Protein AF-A0A923ZMG1-F1 (afdb_monomer)

Foldseek 3Di:
DDDDDDPDDDDPDDDDDCVAQVDPDDQDDDDDPCQDCVNQVCSPQAKDKDWDQQLPPPHTWIWIAHQQFWIWTWDDPPPNHTDTDDCVLVRRCPRFRWRYWDWDQPVPPPGIKIWTFGDDDPDPVVRDIDIGHFPHADPVSGTD

Solvent-accessible surface area (backbone atoms only — not comparable to full-atom values): 8848 Å² total; per-residue (Å²): 138,84,81,84,81,76,79,79,76,85,65,98,70,78,88,80,51,44,93,65,23,58,60,79,86,68,74,61,77,82,73,49,99,93,43,41,64,88,86,35,78,65,71,80,72,46,25,43,73,43,77,46,48,67,70,75,79,87,46,67,16,40,39,37,34,11,44,73,31,67,24,45,45,30,44,53,73,55,97,69,25,40,44,72,58,63,74,88,43,66,67,34,53,89,84,41,29,18,45,26,64,51,77,47,52,84,84,71,79,86,44,54,17,44,39,35,42,36,44,93,54,89,52,69,90,74,33,60,60,48,76,48,73,54,76,46,65,49,99,84,65,42,57,60

Mean predicted aligned error: 5.54 Å

pLDDT: mean 91.66, std 10.54, range [39.34, 98.44]

Sequence (144 aa):
MCVFICPSKKTLFEVIPSSHSNIHFNNEVIEYDSINPLDLEFLYNAGGVTVVDFNNDGLPDLYFTGSATSNKLYLNKGNFVFTGVPNTAHVTGEGEWSSGAAVADINNDGLQDIYVCTTIKANPQQRKNLLYINQGLNSEKMPV

Nearest PDB structures (foldseek):
  9etn-assembly1_A  TM=8.034E-01  e=1.728E-03  Mus musculus
  6vbu-assembly1_7  TM=5.318E-01  e=9.154E-03  Bos taurus
  6vnw-assembly1_C  TM=4.930E-01  e=7.255E-02  Bos taurus
  6voa-assembly1_C  TM=4.930E-01  e=7.255E-02  Bos taurus
  6vbv-assembly1_7  TM=4.930E-01  e=7.255E-02  Bos taurus

Secondary structure (DSSP, 8-state):
-----------S-----HHHH------PPPPBTTBSTTT-TTTTS--EEEEE-SSSSSS-EEEEE-SSS--EEEEE-STT-EEEPPGGG--SGGG-EEEEEEEE-SSSSSS-EEEEEEE--SSGGG---EEE----B-TTS-B-

Radius of gyration: 18.87 Å; Cα contacts (8 Å, |Δi|>4): 263; chains: 1; bounding box: 72×30×47 Å

Structure (mmCIF, N/CA/C/O backbone):
data_AF-A0A923ZMG1-F1
#
_entry.id   AF-A0A923ZMG1-F1
#
loop_
_atom_site.group_PDB
_atom_site.id
_atom_site.type_symbol
_atom_site.label_atom_id
_atom_site.label_alt_id
_atom_site.label_comp_id
_atom_site.label_asym_id
_atom_site.label_entity_id
_atom_site.label_seq_id
_atom_site.pdbx_PDB_ins_code
_atom_site.Cartn_x
_atom_site.Cartn_y
_atom_site.Cartn_z
_atom_site.occupancy
_atom_site.B_iso_or_equiv
_atom_site.auth_seq_id
_atom_site.auth_comp_id
_atom_site.auth_asym_id
_atom_site.auth_atom_id
_atom_site.pdbx_PDB_model_num
ATOM 1 N N . MET A 1 1 ? -53.800 3.149 -14.662 1.00 40.06 1 MET A N 1
ATOM 2 C CA . MET A 1 1 ? -52.750 3.440 -13.665 1.00 40.06 1 MET A CA 1
ATOM 3 C C . MET A 1 1 ? -52.076 2.118 -13.333 1.00 40.06 1 MET A C 1
ATOM 5 O O . MET A 1 1 ? -52.627 1.352 -12.560 1.00 40.06 1 MET A O 1
ATOM 9 N N . CYS A 1 2 ? -50.980 1.782 -14.017 1.00 39.34 2 CYS A N 1
ATOM 10 C CA . CYS A 1 2 ? -50.230 0.556 -13.737 1.00 39.34 2 CYS A CA 1
ATOM 11 C C . CYS A 1 2 ? -49.055 0.908 -12.832 1.00 39.34 2 CYS A C 1
ATOM 13 O O . CYS A 1 2 ? -48.170 1.660 -13.234 1.00 39.34 2 CYS A O 1
ATOM 15 N N . VAL A 1 3 ? -49.073 0.381 -11.610 1.00 48.75 3 VAL A N 1
ATOM 16 C CA . VAL A 1 3 ? -47.934 0.421 -10.696 1.00 48.75 3 VAL A CA 1
ATOM 17 C C . VAL A 1 3 ? -47.100 -0.822 -10.991 1.00 48.75 3 VAL A C 1
ATOM 19 O O . VAL A 1 3 ? -47.513 -1.936 -10.680 1.00 48.75 3 VAL A O 1
ATOM 22 N N . PHE A 1 4 ? -45.947 -0.644 -11.629 1.00 53.50 4 PHE A N 1
ATOM 23 C CA . PHE A 1 4 ? -44.942 -1.699 -11.709 1.00 53.50 4 PHE A CA 1
ATOM 24 C C . PHE A 1 4 ? -44.186 -1.735 -10.379 1.00 53.50 4 PHE A C 1
ATOM 26 O O . PHE A 1 4 ? -43.361 -0.869 -10.104 1.00 53.50 4 PHE A O 1
ATOM 33 N N . ILE A 1 5 ? -44.481 -2.730 -9.543 1.00 55.84 5 ILE A N 1
ATOM 34 C CA . ILE A 1 5 ? -43.652 -3.071 -8.384 1.00 55.84 5 ILE A CA 1
ATOM 35 C C . ILE A 1 5 ? -42.619 -4.082 -8.883 1.00 55.84 5 ILE A C 1
ATOM 37 O O . ILE A 1 5 ? -42.935 -5.251 -9.090 1.00 55.84 5 ILE A O 1
ATOM 41 N N . CYS A 1 6 ? -41.392 -3.621 -9.124 1.00 61.50 6 CYS A N 1
ATOM 42 C CA . CYS A 1 6 ? -40.250 -4.511 -9.312 1.00 61.50 6 CYS A CA 1
ATOM 43 C C . CYS A 1 6 ? -39.869 -5.075 -7.932 1.00 61.50 6 CYS A C 1
ATOM 45 O O . CYS A 1 6 ? -39.587 -4.285 -7.027 1.00 61.50 6 CYS A O 1
ATOM 47 N N . PRO A 1 7 ? -39.872 -6.401 -7.714 1.00 57.03 7 PRO A N 1
ATOM 48 C CA . PRO A 1 7 ? -39.410 -6.955 -6.457 1.00 57.03 7 PRO A CA 1
ATOM 49 C C . PRO A 1 7 ? -37.892 -6.782 -6.405 1.00 57.03 7 PRO A C 1
ATOM 51 O O . PRO A 1 7 ? -37.161 -7.412 -7.169 1.00 57.03 7 PRO A O 1
ATOM 54 N N . SER A 1 8 ? -37.431 -5.895 -5.521 1.00 66.31 8 SER A N 1
ATOM 55 C CA . SER A 1 8 ? -36.017 -5.733 -5.187 1.00 66.31 8 SER A CA 1
ATOM 56 C C . SER A 1 8 ? -35.435 -7.106 -4.840 1.00 66.31 8 SER A C 1
ATOM 58 O O . SER A 1 8 ? -35.770 -7.711 -3.818 1.00 66.31 8 SER A O 1
ATOM 60 N N . LYS A 1 9 ? -34.621 -7.652 -5.748 1.00 73.12 9 LYS A N 1
ATOM 61 C CA . LYS A 1 9 ? -33.899 -8.904 -5.533 1.00 73.12 9 LYS A CA 1
ATOM 62 C C . LYS A 1 9 ? -32.890 -8.625 -4.424 1.00 73.12 9 LYS A C 1
ATOM 64 O O . LYS A 1 9 ? -31.939 -7.889 -4.651 1.00 73.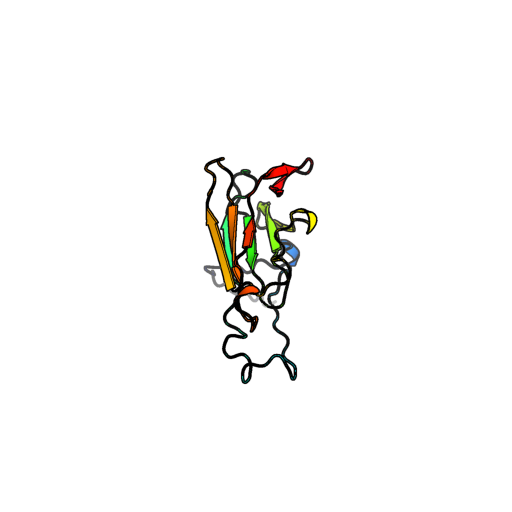12 9 LYS A O 1
ATOM 69 N N . LYS A 1 10 ? -33.108 -9.188 -3.234 1.00 83.19 10 LYS A N 1
ATOM 70 C CA . LYS A 1 10 ? -32.188 -9.054 -2.099 1.00 83.19 10 LYS A CA 1
ATOM 71 C C . LYS A 1 10 ? -30.808 -9.575 -2.513 1.00 83.19 10 LYS A C 1
ATOM 73 O O . LYS A 1 10 ? -30.647 -10.776 -2.728 1.00 83.19 10 LYS A O 1
ATOM 78 N N . THR A 1 11 ? -29.847 -8.677 -2.684 1.00 88.25 11 THR A N 1
ATOM 79 C CA . THR A 1 11 ? -28.467 -9.028 -3.018 1.00 88.25 11 THR A CA 1
ATOM 80 C C . THR A 1 11 ? -27.679 -9.313 -1.739 1.00 88.25 11 THR A C 1
ATOM 82 O O . THR A 1 11 ? -28.029 -8.841 -0.659 1.00 88.25 11 THR A O 1
ATOM 85 N N . LEU A 1 12 ? -26.633 -10.138 -1.842 1.00 92.88 12 LEU A N 1
ATOM 86 C CA . LEU A 1 12 ? -25.678 -10.349 -0.742 1.00 92.88 12 LEU A CA 1
ATOM 87 C C . LEU A 1 12 ? -24.655 -9.212 -0.646 1.00 92.88 12 LEU A C 1
ATOM 89 O O . LEU A 1 12 ? -24.085 -8.987 0.415 1.00 92.88 12 LEU A O 1
ATOM 93 N N . PHE A 1 13 ? -24.439 -8.513 -1.759 1.00 92.31 13 PHE A N 1
ATOM 94 C CA . PHE A 1 13 ? -23.509 -7.403 -1.882 1.00 92.31 13 PHE A CA 1
ATOM 95 C C . PHE A 1 13 ? -24.200 -6.232 -2.563 1.00 92.31 13 PHE A C 1
ATOM 97 O O . PHE A 1 13 ? -25.055 -6.415 -3.435 1.00 92.31 13 PHE A O 1
ATOM 104 N N . GLU A 1 14 ? -23.793 -5.034 -2.176 1.00 91.44 14 GLU A N 1
ATOM 105 C CA . GLU A 1 14 ? -24.214 -3.789 -2.797 1.00 91.44 14 GLU A CA 1
ATOM 106 C C . GLU A 1 14 ? -22.979 -3.073 -3.333 1.00 91.44 14 GLU A C 1
ATOM 108 O O . GLU A 1 14 ? -21.907 -3.101 -2.726 1.00 91.44 14 GLU A O 1
ATOM 113 N N . VAL A 1 15 ? -23.122 -2.464 -4.507 1.00 93.25 15 VAL A N 1
ATOM 114 C CA . VAL A 1 15 ? -22.049 -1.666 -5.095 1.00 93.25 15 VAL A CA 1
ATOM 115 C C . VAL A 1 15 ? -21.998 -0.335 -4.361 1.00 93.25 15 VAL A C 1
ATOM 117 O O . VAL A 1 15 ? -22.972 0.415 -4.382 1.00 93.25 15 VAL A O 1
ATOM 120 N N . ILE A 1 16 ? -20.849 -0.020 -3.766 1.00 96.44 16 ILE A N 1
ATOM 121 C CA . ILE A 1 16 ? -20.568 1.328 -3.278 1.00 96.44 16 ILE A CA 1
ATOM 122 C C . ILE A 1 16 ? -19.917 2.117 -4.420 1.00 96.44 16 ILE A C 1
ATOM 124 O O . ILE A 1 16 ? -18.806 1.774 -4.832 1.00 96.44 16 ILE A O 1
ATOM 128 N N . PRO A 1 17 ? -20.577 3.153 -4.968 1.00 97.50 17 PRO A N 1
ATOM 129 C CA . PRO A 1 17 ? -19.991 3.941 -6.042 1.00 97.50 17 PRO A CA 1
ATOM 130 C C . PRO A 1 17 ? -18.811 4.771 -5.524 1.00 97.50 17 PRO A C 1
ATOM 132 O O . PRO A 1 17 ? -18.814 5.233 -4.383 1.00 97.50 17 PRO A O 1
ATOM 135 N N . SER A 1 18 ? -17.831 5.040 -6.389 1.00 97.38 18 SER A N 1
ATOM 136 C CA . SER A 1 18 ? -16.686 5.906 -6.063 1.00 97.38 18 SER A CA 1
ATOM 137 C C . SER A 1 18 ? -17.102 7.328 -5.680 1.00 97.38 18 SER A C 1
ATOM 139 O O . SER A 1 18 ? -16.426 7.966 -4.885 1.00 97.38 18 SER A O 1
ATOM 141 N N . SER A 1 19 ? -18.251 7.806 -6.169 1.00 97.56 19 SER A N 1
ATOM 142 C CA . SER A 1 19 ? -18.845 9.083 -5.754 1.00 97.56 19 SER A CA 1
ATOM 143 C C . SER A 1 19 ? -19.294 9.111 -4.288 1.00 97.56 19 SER A C 1
ATOM 145 O O . SER A 1 19 ? -19.525 10.188 -3.752 1.00 97.56 19 SER A O 1
ATOM 147 N N . HIS A 1 20 ? -19.471 7.943 -3.661 1.00 98.12 20 HIS A N 1
ATOM 148 C CA . HIS A 1 20 ? -19.739 7.804 -2.227 1.00 98.12 20 HIS A CA 1
ATOM 149 C C . HIS A 1 20 ? -18.456 7.486 -1.461 1.00 98.12 20 HIS A C 1
ATOM 151 O O . HIS A 1 20 ? -18.182 8.106 -0.438 1.00 98.12 20 HIS A O 1
ATOM 157 N N . SER A 1 21 ? -17.656 6.533 -1.952 1.00 98.19 21 SER A N 1
ATOM 158 C CA . SER A 1 21 ? -16.476 6.073 -1.216 1.00 98.19 21 SER A CA 1
ATOM 159 C C . SER A 1 21 ? -15.250 6.966 -1.326 1.00 98.19 21 SER A C 1
ATOM 161 O O . SER A 1 21 ? -14.353 6.852 -0.497 1.00 98.19 21 SER A O 1
ATOM 163 N N . ASN A 1 22 ? -15.184 7.837 -2.334 1.00 98.19 22 ASN A N 1
ATOM 164 C CA . ASN A 1 22 ? -13.993 8.600 -2.728 1.00 98.19 22 ASN A CA 1
ATOM 165 C C . ASN A 1 22 ? -12.772 7.728 -3.087 1.00 98.19 22 ASN A C 1
ATOM 167 O O . ASN A 1 22 ? -11.642 8.221 -3.151 1.00 98.19 22 ASN A O 1
ATOM 171 N N . ILE A 1 23 ? -12.971 6.431 -3.341 1.00 98.00 23 ILE A N 1
ATOM 172 C CA . ILE A 1 23 ? -11.921 5.558 -3.871 1.00 98.00 23 ILE A CA 1
ATOM 173 C C . ILE A 1 23 ? -11.919 5.695 -5.394 1.00 98.00 23 ILE A C 1
ATOM 175 O O . ILE A 1 23 ? -12.872 5.310 -6.069 1.00 98.00 23 ILE A O 1
ATOM 179 N N . HIS A 1 24 ? -10.825 6.237 -5.929 1.00 96.50 24 HIS A N 1
ATOM 180 C CA . HIS A 1 24 ? -10.620 6.458 -7.367 1.00 96.50 24 HIS A CA 1
ATOM 181 C C . HIS A 1 24 ? -9.411 5.698 -7.927 1.00 96.50 24 HIS A C 1
ATOM 183 O O . HIS A 1 24 ? -9.034 5.904 -9.077 1.00 96.50 24 HIS A O 1
ATOM 189 N N . PHE A 1 25 ? -8.777 4.851 -7.114 1.00 96.31 25 PHE A N 1
ATOM 190 C CA . PHE A 1 25 ? -7.651 4.039 -7.553 1.00 96.31 25 PHE A CA 1
ATOM 191 C C . PHE A 1 25 ? -8.077 3.085 -8.674 1.00 96.31 25 PHE A C 1
ATOM 193 O O . PHE A 1 25 ? -9.071 2.370 -8.546 1.00 96.31 25 PHE A O 1
ATOM 200 N N . ASN A 1 26 ? -7.300 3.069 -9.754 1.00 94.62 26 ASN A N 1
ATOM 201 C CA . ASN A 1 26 ? -7.457 2.151 -10.872 1.00 94.62 26 ASN A CA 1
ATOM 202 C C . ASN A 1 26 ? -6.070 1.667 -11.302 1.00 94.62 26 ASN A C 1
ATOM 204 O O . ASN A 1 26 ? -5.229 2.481 -11.689 1.00 94.62 26 ASN A O 1
ATOM 208 N N . ASN A 1 27 ? -5.831 0.358 -11.226 1.00 92.75 27 ASN A N 1
ATOM 209 C CA . ASN A 1 27 ? -4.595 -0.252 -11.709 1.00 92.75 27 ASN A CA 1
ATOM 210 C C . ASN A 1 27 ? -4.712 -0.545 -13.209 1.00 92.75 27 ASN A C 1
ATOM 212 O O . ASN A 1 27 ? -4.829 -1.695 -13.629 1.00 92.75 27 ASN A O 1
ATOM 216 N N . GLU A 1 28 ? -4.764 0.516 -14.006 1.00 92.00 28 GLU A N 1
ATOM 217 C CA . GLU A 1 28 ? -4.888 0.408 -15.454 1.00 92.00 28 GLU A CA 1
ATOM 218 C C . GLU A 1 28 ? -3.525 0.139 -16.090 1.00 92.00 28 GLU A C 1
ATOM 220 O O . GLU A 1 28 ? -2.575 0.898 -15.895 1.00 92.00 28 GLU A O 1
ATOM 225 N N . VAL A 1 29 ? -3.435 -0.941 -16.865 1.00 89.31 29 VAL A N 1
ATOM 226 C CA . VAL A 1 29 ? -2.248 -1.276 -17.652 1.00 89.31 29 VAL A CA 1
ATOM 227 C C . VAL A 1 29 ? -2.517 -0.906 -19.104 1.00 89.31 29 VAL A C 1
ATOM 229 O O . VAL A 1 29 ? -3.420 -1.460 -19.727 1.00 89.31 29 VAL A O 1
ATOM 232 N N . ILE A 1 30 ? -1.733 0.034 -19.631 1.00 89.50 30 ILE A N 1
ATOM 233 C CA . ILE A 1 30 ? -1.829 0.495 -21.018 1.00 89.50 30 ILE A CA 1
ATOM 234 C C . ILE A 1 30 ? -0.716 -0.168 -21.827 1.00 89.50 30 ILE A C 1
ATOM 236 O O . ILE A 1 30 ? 0.467 0.033 -21.546 1.00 89.50 30 ILE A O 1
ATOM 240 N N . GLU A 1 31 ? -1.105 -0.948 -22.832 1.00 90.94 31 GLU A N 1
ATOM 241 C CA . GLU A 1 31 ? -0.183 -1.617 -23.748 1.00 90.94 31 GLU A CA 1
ATOM 242 C C . GLU A 1 31 ? 0.319 -0.674 -24.849 1.00 90.94 31 GLU A C 1
ATOM 244 O O . GLU A 1 31 ? -0.406 0.195 -25.336 1.00 90.94 31 GLU A O 1
ATOM 249 N N . TYR A 1 32 ? 1.567 -0.872 -25.260 1.00 88.31 32 TYR A N 1
ATOM 250 C CA . TYR A 1 32 ? 2.197 -0.235 -26.417 1.00 88.31 32 TYR A CA 1
ATOM 251 C C . TYR A 1 32 ? 3.389 -1.087 -26.872 1.00 88.31 32 TYR A C 1
ATOM 253 O O . TYR A 1 32 ? 3.703 -2.092 -26.242 1.00 88.31 32 TYR A O 1
ATOM 261 N N . ASP A 1 33 ? 4.080 -0.695 -27.944 1.00 88.44 33 ASP A N 1
ATOM 262 C CA . ASP A 1 33 ? 5.107 -1.528 -28.592 1.00 88.44 33 ASP A CA 1
ATOM 263 C C . ASP A 1 33 ? 6.124 -2.167 -27.624 1.00 88.44 33 ASP A C 1
ATOM 265 O O . ASP A 1 33 ? 6.472 -3.329 -27.798 1.00 88.44 33 ASP A O 1
ATOM 269 N N . SER A 1 34 ? 6.551 -1.458 -26.571 1.00 85.81 34 SER A N 1
ATOM 270 C CA . SER A 1 34 ? 7.525 -1.967 -25.587 1.00 85.81 34 SER A CA 1
ATOM 271 C C . SER A 1 34 ? 6.916 -2.585 -24.319 1.00 85.81 34 SER A C 1
ATOM 273 O O . SER A 1 34 ? 7.659 -3.109 -23.490 1.00 85.81 34 SER A O 1
ATOM 275 N N . ILE A 1 35 ? 5.599 -2.482 -24.117 1.00 87.75 35 ILE A N 1
ATOM 276 C CA . ILE A 1 35 ? 4.875 -3.078 -22.986 1.00 87.75 35 ILE A CA 1
ATOM 277 C C . ILE A 1 35 ? 3.665 -3.823 -23.536 1.00 87.75 35 ILE A C 1
ATOM 279 O O . ILE A 1 35 ? 2.629 -3.232 -23.829 1.00 87.75 35 ILE A O 1
ATOM 283 N N . ASN A 1 36 ? 3.813 -5.136 -23.667 1.00 90.56 36 ASN A N 1
ATOM 284 C CA . ASN A 1 36 ? 2.794 -6.023 -24.205 1.00 90.56 36 ASN A CA 1
ATOM 285 C C . ASN A 1 36 ? 2.993 -7.442 -23.628 1.00 90.56 36 ASN A C 1
ATOM 287 O O . ASN A 1 36 ? 4.092 -7.766 -23.166 1.00 90.56 36 ASN A O 1
ATOM 291 N N . PRO A 1 37 ? 1.968 -8.306 -23.650 1.00 90.75 37 PRO A N 1
ATOM 292 C CA . PRO A 1 37 ? 2.049 -9.646 -23.071 1.00 90.75 37 PRO A CA 1
ATOM 293 C C . PRO A 1 37 ? 2.969 -10.618 -23.829 1.00 90.75 37 PRO A C 1
ATOM 295 O O . PRO A 1 37 ? 3.281 -11.676 -23.289 1.00 90.75 37 PRO A O 1
ATOM 298 N N . LEU A 1 38 ? 3.401 -10.300 -25.058 1.00 91.06 38 LEU A N 1
ATOM 299 C CA . LEU A 1 38 ? 4.355 -11.129 -25.807 1.00 91.06 38 LEU A CA 1
ATOM 300 C C . LEU A 1 38 ? 5.785 -10.937 -25.289 1.00 91.06 38 LEU A C 1
ATOM 302 O O . LEU A 1 38 ? 6.530 -11.909 -25.191 1.00 91.06 38 LEU A O 1
ATOM 306 N N . ASP A 1 39 ? 6.143 -9.704 -24.925 1.00 88.31 39 ASP A N 1
ATOM 307 C CA . ASP A 1 39 ? 7.464 -9.362 -24.386 1.00 88.31 39 ASP A CA 1
ATOM 308 C C . ASP A 1 39 ? 7.512 -9.414 -22.850 1.00 88.31 39 ASP A C 1
ATOM 310 O O . ASP A 1 39 ? 8.559 -9.687 -22.258 1.00 88.31 39 ASP A O 1
ATOM 314 N N . LEU A 1 40 ? 6.378 -9.167 -22.187 1.00 87.25 40 LEU A N 1
ATOM 315 C CA . LEU A 1 40 ? 6.226 -9.158 -20.733 1.00 87.25 40 LEU A CA 1
ATOM 316 C C . LEU A 1 40 ? 5.124 -10.135 -20.307 1.00 87.25 40 LEU A C 1
ATOM 318 O O . LEU A 1 40 ? 3.996 -9.741 -20.026 1.00 87.25 40 LEU A O 1
ATOM 322 N N . GLU A 1 41 ? 5.470 -11.418 -20.190 1.00 87.12 41 GLU A N 1
ATOM 323 C CA . GLU A 1 41 ? 4.533 -12.499 -19.829 1.00 87.12 41 GLU A CA 1
ATOM 324 C C . GLU A 1 41 ? 3.702 -12.195 -18.564 1.00 87.12 41 GLU A C 1
ATOM 326 O O . GLU A 1 41 ? 2.518 -12.516 -18.482 1.00 87.12 41 GLU A O 1
ATOM 331 N N . PHE A 1 42 ? 4.302 -11.521 -17.578 1.00 85.50 42 PHE A N 1
ATOM 332 C CA . PHE A 1 42 ? 3.675 -11.224 -16.285 1.00 85.50 42 PHE A CA 1
ATOM 333 C C . PHE A 1 42 ? 3.013 -9.842 -16.204 1.00 85.50 42 PHE A C 1
ATOM 335 O O . PHE A 1 42 ? 2.761 -9.352 -15.101 1.00 85.50 42 PHE A O 1
ATOM 342 N N . LEU A 1 43 ? 2.714 -9.219 -17.348 1.00 87.69 43 LEU A N 1
ATOM 343 C CA . LEU A 1 43 ? 2.158 -7.867 -17.431 1.00 87.69 43 LEU A CA 1
ATOM 344 C C . LEU A 1 43 ? 0.902 -7.665 -16.559 1.00 87.69 43 LEU A C 1
ATOM 346 O O . LEU A 1 43 ? 0.761 -6.637 -15.908 1.00 87.69 43 LEU A O 1
ATOM 350 N N . TYR A 1 44 ? 0.010 -8.650 -16.469 1.00 88.19 44 TYR A N 1
ATOM 351 C CA . TYR A 1 44 ? -1.236 -8.518 -15.695 1.00 88.19 44 TYR A CA 1
ATOM 352 C C . TYR A 1 44 ? -1.181 -9.129 -14.288 1.00 88.19 44 TYR A C 1
ATOM 354 O O . TYR A 1 44 ? -2.159 -9.056 -13.549 1.00 88.19 44 TYR A O 1
ATOM 362 N N . ASN A 1 45 ? -0.050 -9.711 -13.882 1.00 84.62 45 ASN A N 1
ATOM 363 C CA . ASN A 1 45 ? 0.046 -10.519 -12.658 1.00 84.62 45 ASN A CA 1
ATOM 364 C C . ASN A 1 45 ? 0.509 -9.703 -11.441 1.00 84.62 45 ASN A C 1
ATOM 366 O O . ASN A 1 45 ? 1.328 -10.161 -10.644 1.00 84.62 45 ASN A O 1
ATOM 370 N N . ALA A 1 46 ? 0.021 -8.472 -11.316 1.00 87.62 46 ALA A N 1
ATOM 371 C CA . ALA A 1 46 ? 0.463 -7.526 -10.302 1.00 87.62 46 ALA A CA 1
ATOM 372 C C . ALA A 1 46 ? -0.689 -6.673 -9.758 1.00 87.62 46 ALA A C 1
ATOM 374 O O . ALA A 1 46 ? -1.811 -6.703 -10.263 1.00 87.62 46 ALA A O 1
ATOM 375 N N . GLY A 1 47 ? -0.387 -5.902 -8.718 1.00 91.12 47 GLY A N 1
ATOM 376 C CA . GLY A 1 47 ? -1.370 -5.207 -7.904 1.00 91.12 47 GLY A CA 1
ATOM 377 C C . GLY A 1 47 ? -1.922 -6.062 -6.762 1.00 91.12 47 GLY A C 1
ATOM 378 O O . GLY A 1 47 ? -1.595 -7.236 -6.601 1.00 91.12 47 GLY A O 1
ATOM 379 N N . GLY A 1 48 ? -2.731 -5.438 -5.916 1.00 93.50 48 GLY A N 1
ATOM 380 C CA . GLY A 1 48 ? -3.206 -6.045 -4.680 1.00 93.50 48 GLY A CA 1
ATOM 381 C C . GLY A 1 48 ? -3.795 -5.012 -3.732 1.00 93.50 48 GLY A C 1
ATOM 382 O O . GLY A 1 48 ? -3.735 -3.807 -3.979 1.00 93.50 48 GLY A O 1
ATOM 383 N N . VAL A 1 49 ? -4.385 -5.501 -2.647 1.00 97.00 49 VAL A N 1
ATOM 384 C CA . VAL A 1 49 ? -4.958 -4.670 -1.591 1.00 97.00 49 VAL A CA 1
ATOM 385 C C . VAL A 1 49 ? -4.619 -5.266 -0.233 1.00 97.00 49 VAL A C 1
ATOM 387 O O . VAL A 1 49 ? -4.705 -6.480 -0.047 1.00 97.00 49 VAL A O 1
ATOM 390 N N . THR A 1 50 ? -4.252 -4.414 0.716 1.00 97.62 50 THR A N 1
ATOM 391 C CA . THR A 1 50 ? -4.194 -4.764 2.136 1.00 97.62 50 THR A CA 1
ATOM 392 C C . THR A 1 50 ? -5.217 -3.937 2.903 1.00 97.62 50 THR A C 1
ATOM 394 O O . THR A 1 50 ? -5.549 -2.815 2.513 1.00 97.62 50 THR A O 1
ATOM 397 N N . VAL A 1 51 ? -5.765 -4.537 3.960 1.00 98.12 51 VAL A N 1
ATOM 398 C CA . VAL A 1 51 ? -6.839 -3.965 4.775 1.00 98.12 51 VAL A CA 1
ATOM 399 C C . VAL A 1 51 ? -6.386 -3.983 6.226 1.00 98.12 51 VAL A C 1
ATOM 401 O O . VAL A 1 51 ? -6.363 -5.049 6.842 1.00 98.12 51 VAL A O 1
ATOM 404 N N . VAL A 1 52 ? -5.960 -2.833 6.740 1.00 97.25 52 VAL A N 1
ATOM 405 C CA . VAL A 1 52 ? -5.339 -2.687 8.066 1.00 97.25 52 VAL A CA 1
ATOM 406 C C . VAL A 1 52 ? -5.669 -1.308 8.622 1.00 97.25 52 VAL A C 1
ATOM 408 O O . VAL A 1 52 ? -5.839 -0.380 7.851 1.00 97.25 52 VAL A O 1
ATOM 411 N N . ASP A 1 53 ? -5.783 -1.174 9.938 1.00 97.44 53 ASP A N 1
ATOM 412 C CA . ASP A 1 53 ? -5.908 0.116 10.623 1.00 97.44 53 ASP A CA 1
ATOM 413 C C . ASP A 1 53 ? -4.508 0.743 10.774 1.00 97.44 53 ASP A C 1
ATOM 415 O O . ASP A 1 53 ? -3.712 0.294 11.599 1.00 97.44 53 ASP A O 1
ATOM 419 N N . PHE A 1 54 ? -4.154 1.705 9.916 1.00 97.50 54 PHE A N 1
ATOM 420 C CA . PHE A 1 54 ? -2.812 2.306 9.902 1.00 97.50 54 PHE A CA 1
ATOM 421 C C . PHE A 1 54 ? -2.696 3.519 10.827 1.00 97.50 54 PHE A C 1
ATOM 423 O O . PHE A 1 54 ? -1.578 3.943 11.138 1.00 97.50 54 PHE A O 1
ATOM 430 N N . ASN A 1 55 ? -3.826 4.099 11.240 1.00 96.56 55 ASN A N 1
ATOM 431 C CA . ASN A 1 55 ? -3.874 5.268 12.115 1.00 96.56 55 ASN A CA 1
ATOM 432 C C . ASN A 1 55 ? -4.413 4.966 13.526 1.00 96.56 55 ASN A C 1
ATOM 434 O O . ASN A 1 55 ? -4.527 5.893 14.334 1.00 96.56 55 ASN A O 1
ATOM 438 N N . ASN A 1 56 ? -4.675 3.692 13.832 1.00 95.94 56 ASN A N 1
ATOM 439 C CA . ASN A 1 56 ? -5.175 3.181 15.106 1.00 95.94 56 ASN A CA 1
ATOM 440 C C . ASN A 1 56 ? -6.493 3.842 15.549 1.00 95.94 56 ASN A C 1
ATOM 442 O O . ASN A 1 56 ? -6.693 4.110 16.740 1.00 95.94 56 ASN A O 1
ATOM 446 N N . ASP A 1 57 ? -7.391 4.140 14.603 1.00 96.75 57 ASP A N 1
ATOM 447 C CA . ASP A 1 57 ? -8.705 4.728 14.895 1.00 96.75 57 ASP A CA 1
ATOM 448 C C . ASP A 1 57 ? -9.844 3.697 15.016 1.00 96.75 57 ASP A C 1
ATOM 450 O O . ASP A 1 57 ? -10.982 4.049 15.348 1.00 96.75 57 ASP A O 1
ATOM 454 N N . GLY A 1 58 ? -9.523 2.414 14.841 1.00 97.00 58 GLY A N 1
ATOM 455 C CA . GLY A 1 58 ? -10.448 1.291 14.914 1.00 97.00 58 GLY A CA 1
ATOM 456 C C . GLY A 1 58 ? -11.185 1.011 13.605 1.00 97.00 58 GLY A C 1
ATOM 457 O O . GLY A 1 58 ? -12.041 0.119 13.580 1.00 97.00 58 GLY A O 1
ATOM 458 N N . LEU A 1 59 ? -10.892 1.745 12.527 1.00 97.88 59 LEU A N 1
ATOM 459 C CA . LEU A 1 59 ? -11.455 1.513 11.203 1.00 97.88 59 LEU A CA 1
ATOM 460 C C . LEU A 1 59 ? -10.419 0.861 10.273 1.00 97.88 59 LEU A C 1
ATOM 462 O O . LEU A 1 59 ? -9.255 1.238 10.260 1.00 97.88 59 LEU A O 1
ATOM 466 N N . PRO A 1 60 ? -10.826 -0.116 9.444 1.00 97.94 60 PRO A N 1
ATOM 467 C CA . PRO A 1 60 ? -9.922 -0.702 8.465 1.00 97.94 60 PRO A CA 1
ATOM 468 C C . PRO A 1 60 ? -9.674 0.276 7.313 1.00 97.94 60 PRO A C 1
ATOM 470 O O . PRO A 1 60 ? -10.617 0.627 6.593 1.00 97.94 60 PRO A O 1
ATOM 473 N N . ASP A 1 61 ? -8.416 0.652 7.110 1.00 98.25 61 ASP A N 1
ATOM 474 C CA . ASP A 1 61 ? -7.935 1.429 5.968 1.00 98.25 61 ASP A CA 1
ATOM 475 C C . ASP A 1 61 ? -7.550 0.511 4.799 1.00 98.25 61 ASP A C 1
ATOM 477 O O . ASP A 1 61 ? -7.500 -0.715 4.932 1.00 98.25 61 ASP A O 1
ATOM 481 N N . LEU A 1 62 ? -7.278 1.100 3.632 1.00 98.38 62 LEU A N 1
ATOM 482 C CA . LEU A 1 62 ? -6.941 0.366 2.411 1.00 98.38 62 LEU A CA 1
ATOM 483 C C . LEU A 1 62 ? -5.614 0.840 1.831 1.00 98.38 62 LEU A C 1
ATOM 485 O O . LEU A 1 62 ? -5.460 2.022 1.524 1.00 98.38 62 LEU A O 1
ATOM 489 N N . TYR A 1 63 ? -4.696 -0.088 1.576 1.00 98.31 63 TYR A N 1
ATOM 490 C CA . TYR A 1 63 ? -3.501 0.178 0.782 1.00 98.31 63 TYR A CA 1
ATOM 491 C C . TYR A 1 63 ? -3.536 -0.637 -0.507 1.00 98.31 63 TYR A C 1
ATOM 493 O O . TYR A 1 63 ? -3.566 -1.866 -0.478 1.00 98.31 63 TYR A O 1
ATOM 501 N N . PHE A 1 64 ? -3.543 0.054 -1.643 1.00 97.88 64 PHE A N 1
ATOM 502 C CA . PHE A 1 64 ? -3.532 -0.552 -2.967 1.00 97.88 64 PHE A CA 1
ATOM 503 C C . PHE A 1 64 ? -2.129 -0.534 -3.553 1.00 97.88 64 PHE A C 1
ATOM 505 O O . PHE A 1 64 ? -1.485 0.519 -3.593 1.00 97.88 64 PHE A O 1
ATOM 512 N N . THR A 1 65 ? -1.695 -1.675 -4.079 1.00 97.19 65 THR A N 1
ATOM 513 C CA . THR A 1 65 ? -0.506 -1.751 -4.923 1.00 97.19 65 THR A CA 1
ATOM 514 C C . THR A 1 65 ? -0.888 -1.653 -6.393 1.00 97.19 65 THR A C 1
ATOM 516 O O . THR A 1 65 ? -1.871 -2.247 -6.842 1.00 97.19 65 THR A O 1
ATOM 519 N N . GLY A 1 66 ? -0.111 -0.878 -7.142 1.00 94.81 66 GLY A N 1
ATOM 520 C CA . GLY A 1 66 ? -0.251 -0.688 -8.575 1.00 94.81 66 GLY A CA 1
ATOM 521 C C . GLY A 1 66 ? 0.963 -1.214 -9.328 1.00 94.81 66 GLY A C 1
ATOM 522 O O . GLY A 1 66 ? 2.094 -1.188 -8.842 1.00 94.81 66 GLY A O 1
ATOM 523 N N . SER A 1 67 ? 0.718 -1.710 -10.532 1.00 90.31 67 SER A N 1
ATOM 524 C CA . SER A 1 67 ? 1.762 -2.136 -11.456 1.00 90.31 67 SER A CA 1
ATOM 525 C C . SER A 1 67 ? 2.225 -0.988 -12.343 1.00 90.31 67 SER A C 1
ATOM 527 O O . SER A 1 67 ? 3.395 -0.621 -12.340 1.00 90.31 67 SER A O 1
ATOM 529 N N . ALA A 1 68 ? 1.279 -0.414 -13.084 1.00 85.25 68 ALA A N 1
ATOM 530 C CA . ALA A 1 68 ? 1.497 0.702 -14.003 1.00 85.25 68 ALA A CA 1
ATOM 531 C C . ALA A 1 68 ? 1.029 2.051 -13.420 1.00 85.25 68 ALA A C 1
ATOM 533 O O . ALA A 1 68 ? 1.098 3.085 -14.083 1.00 85.25 68 ALA A O 1
ATOM 534 N N . THR A 1 69 ? 0.568 2.047 -12.168 1.00 92.12 69 THR A N 1
ATOM 535 C CA . THR A 1 69 ? 0.134 3.226 -11.412 1.00 92.12 69 THR A CA 1
ATOM 536 C C . THR A 1 69 ? 0.807 3.244 -10.042 1.00 92.12 69 THR A C 1
ATOM 538 O O . THR A 1 69 ? 1.209 2.200 -9.531 1.00 92.12 69 THR A O 1
ATOM 541 N N . SER A 1 70 ? 0.924 4.420 -9.426 1.00 95.06 70 SER A N 1
ATOM 542 C CA . SER A 1 70 ? 1.468 4.534 -8.069 1.00 95.0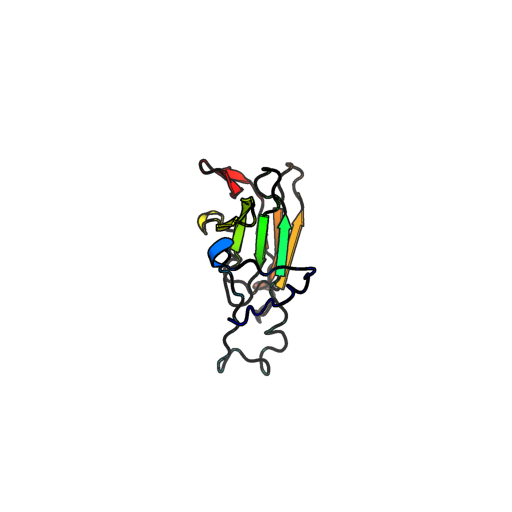6 70 SER A CA 1
ATOM 543 C C . SER A 1 70 ? 0.555 3.878 -7.039 1.00 95.06 70 SER A C 1
ATOM 545 O O . SER A 1 70 ? -0.669 4.010 -7.115 1.00 95.06 70 SER A O 1
ATOM 547 N N . ASN A 1 71 ? 1.156 3.274 -6.017 1.00 97.38 71 ASN A N 1
ATOM 548 C CA . ASN A 1 71 ? 0.427 2.740 -4.872 1.00 97.38 71 ASN A CA 1
ATOM 549 C C . ASN A 1 71 ? -0.323 3.865 -4.140 1.00 97.38 71 ASN A C 1
ATOM 551 O O . ASN A 1 71 ? 0.085 5.035 -4.172 1.00 97.38 71 ASN A O 1
ATOM 555 N N . LYS A 1 72 ? -1.427 3.517 -3.473 1.00 97.69 72 LYS A N 1
ATOM 556 C CA . LYS A 1 72 ? -2.277 4.482 -2.762 1.00 97.69 72 LYS A CA 1
ATOM 557 C C . LYS A 1 72 ? -2.752 3.944 -1.423 1.00 97.69 72 LYS A C 1
ATOM 559 O O . LYS A 1 72 ? -3.317 2.859 -1.360 1.00 97.69 72 LYS A O 1
ATOM 564 N N . LEU A 1 73 ? -2.590 4.762 -0.385 1.00 98.06 73 LEU A N 1
ATOM 565 C CA . LEU A 1 73 ? -3.190 4.564 0.930 1.00 98.06 73 LEU A CA 1
ATOM 566 C C . LEU A 1 73 ? -4.463 5.414 1.047 1.00 98.06 73 LEU A C 1
ATOM 568 O O . LEU A 1 73 ? -4.464 6.596 0.696 1.00 98.06 73 LEU A O 1
ATOM 572 N N . TYR A 1 74 ? -5.535 4.812 1.544 1.00 98.38 74 TYR A N 1
ATOM 573 C CA . TYR A 1 74 ? -6.823 5.441 1.805 1.00 98.38 74 TYR A CA 1
ATOM 574 C C . TYR A 1 74 ? -7.223 5.196 3.251 1.00 98.38 74 TYR A C 1
ATOM 576 O O . TYR A 1 74 ? -7.409 4.044 3.635 1.00 98.38 74 TYR A O 1
ATOM 584 N N . LEU A 1 75 ? -7.424 6.270 4.014 1.00 98.19 75 LEU A N 1
ATOM 585 C CA . LEU A 1 75 ? -7.938 6.166 5.374 1.00 98.19 75 LEU A CA 1
ATOM 586 C C . LEU A 1 75 ? -9.459 6.117 5.378 1.00 98.19 75 LEU A C 1
ATOM 588 O O . LEU A 1 75 ? -10.111 6.948 4.736 1.00 98.19 75 LEU A O 1
ATOM 592 N N . ASN A 1 76 ? -10.016 5.189 6.135 1.00 98.31 76 ASN A N 1
ATOM 593 C CA . ASN A 1 76 ? -11.446 5.052 6.332 1.00 98.31 76 ASN A CA 1
ATOM 594 C C . ASN A 1 76 ? -11.957 6.148 7.275 1.00 98.31 76 ASN A C 1
ATOM 596 O O . ASN A 1 76 ? -11.343 6.475 8.284 1.00 98.31 76 ASN A O 1
ATOM 600 N N . LYS A 1 77 ? -13.082 6.771 6.924 1.00 97.81 77 LYS A N 1
ATOM 601 C CA . LYS A 1 77 ? -13.759 7.808 7.723 1.00 97.81 77 LYS A CA 1
ATOM 602 C C . LYS A 1 77 ? -15.119 7.339 8.243 1.00 97.81 77 LYS A C 1
ATOM 604 O O . LYS A 1 77 ? -15.899 8.138 8.758 1.00 97.81 77 LYS A O 1
ATOM 609 N N . GLY A 1 78 ? -15.392 6.042 8.119 1.00 97.12 78 GLY A N 1
ATOM 610 C CA . GLY A 1 78 ? -16.663 5.411 8.435 1.00 97.12 78 GLY A CA 1
ATOM 611 C C . GLY A 1 78 ? -17.634 5.455 7.257 1.00 97.12 78 GLY A C 1
ATOM 612 O O . GLY A 1 78 ? -17.455 6.191 6.288 1.00 97.12 78 GLY A O 1
ATOM 613 N N . ASN A 1 79 ? -18.690 4.642 7.336 1.00 97.19 79 ASN A N 1
ATOM 614 C CA . ASN A 1 79 ? -19.765 4.590 6.335 1.00 97.19 79 ASN A CA 1
ATOM 615 C C . ASN A 1 79 ? -19.276 4.382 4.888 1.00 97.19 79 ASN A C 1
ATOM 617 O O . ASN A 1 79 ? -19.880 4.902 3.953 1.00 97.19 79 ASN A O 1
ATOM 621 N N . PHE A 1 80 ? -18.185 3.631 4.705 1.00 96.81 80 PHE A N 1
ATOM 622 C CA . PHE A 1 80 ? -17.516 3.410 3.416 1.00 96.81 80 PHE A CA 1
ATOM 623 C C . PHE A 1 80 ? -17.006 4.679 2.721 1.00 96.81 80 PHE A C 1
ATOM 625 O O . PHE A 1 80 ? -16.785 4.639 1.516 1.00 96.81 80 PHE A O 1
ATOM 632 N N . VAL A 1 81 ? -16.802 5.779 3.449 1.00 98.31 81 VAL A N 1
ATOM 633 C CA . VAL A 1 81 ? -16.177 7.005 2.939 1.00 98.31 81 VAL A CA 1
ATOM 634 C C . VAL A 1 81 ? -14.692 6.975 3.273 1.00 98.31 81 VAL A C 1
ATOM 636 O O . VAL A 1 81 ? -14.322 6.759 4.424 1.00 98.31 81 VAL A O 1
ATOM 639 N N . PHE A 1 82 ? -13.837 7.225 2.286 1.00 98.44 82 PHE A N 1
ATOM 640 C CA . PHE A 1 82 ? -12.388 7.200 2.449 1.00 98.44 82 PHE A CA 1
ATOM 641 C C . PHE A 1 82 ? -11.759 8.553 2.111 1.00 98.44 82 PHE A C 1
ATOM 643 O O . PHE A 1 82 ? -12.349 9.404 1.445 1.00 98.44 82 PHE A O 1
ATOM 650 N N . THR A 1 83 ? -10.540 8.774 2.590 1.00 97.56 83 THR A N 1
ATOM 651 C CA . THR A 1 83 ? -9.704 9.926 2.239 1.00 97.56 83 THR A CA 1
ATOM 652 C C . THR A 1 83 ? -8.342 9.424 1.789 1.00 97.56 83 THR A C 1
ATOM 654 O O . THR A 1 83 ? -7.698 8.669 2.512 1.00 97.56 83 THR A O 1
ATOM 657 N N . GLY A 1 84 ? -7.903 9.830 0.599 1.00 96.56 84 GLY A N 1
ATOM 658 C CA . GLY A 1 84 ? -6.574 9.478 0.103 1.00 96.56 84 GLY A CA 1
ATOM 659 C C . GLY A 1 84 ? -5.479 10.159 0.921 1.00 96.56 84 GLY A C 1
ATOM 660 O O . GLY A 1 84 ? -5.544 11.365 1.160 1.00 96.56 84 GLY A O 1
ATOM 661 N N . VAL A 1 85 ? -4.467 9.394 1.320 1.00 96.00 85 VAL A N 1
ATOM 662 C CA . VAL A 1 85 ? -3.279 9.927 1.989 1.00 96.00 85 VAL A CA 1
ATOM 663 C C . VAL A 1 85 ? -2.384 10.609 0.948 1.00 96.00 85 VAL A C 1
ATOM 665 O O . VAL A 1 85 ? -2.190 10.068 -0.150 1.00 96.00 85 VAL A O 1
ATOM 668 N N . PRO A 1 86 ? -1.853 11.810 1.237 1.00 92.56 86 PRO A N 1
ATOM 669 C CA . PRO A 1 86 ? -0.986 12.521 0.309 1.00 92.56 86 PRO A CA 1
ATOM 670 C C . PRO A 1 86 ? 0.317 11.757 0.049 1.00 92.56 86 PRO A C 1
ATOM 672 O O . PRO A 1 86 ? 0.827 11.027 0.895 1.00 92.56 86 PRO A O 1
ATOM 675 N N . ASN A 1 87 ? 0.920 11.995 -1.119 1.00 91.44 87 ASN A N 1
ATOM 676 C CA . ASN A 1 87 ? 2.184 11.357 -1.507 1.00 91.44 87 ASN A CA 1
ATOM 677 C C . ASN A 1 87 ? 3.362 11.709 -0.569 1.00 91.44 87 ASN A C 1
ATOM 679 O O . ASN A 1 87 ? 4.398 11.055 -0.627 1.00 91.44 87 ASN A O 1
ATOM 683 N N . THR A 1 88 ? 3.213 12.719 0.294 1.00 86.38 88 THR A N 1
ATOM 684 C CA . THR A 1 88 ? 4.178 13.079 1.346 1.00 86.38 88 THR A CA 1
ATOM 685 C C . THR A 1 88 ? 4.287 12.034 2.458 1.00 86.38 88 THR A C 1
ATOM 687 O O . THR A 1 88 ? 5.189 12.143 3.272 1.00 86.38 88 THR A O 1
ATOM 690 N N . ALA A 1 89 ? 3.405 11.029 2.499 1.00 90.44 89 ALA A N 1
ATOM 691 C CA . ALA A 1 89 ? 3.575 9.839 3.339 1.00 90.44 89 ALA A CA 1
ATOM 692 C C . ALA A 1 89 ? 4.534 8.803 2.718 1.00 90.44 89 ALA A C 1
ATOM 694 O O . ALA A 1 89 ? 4.763 7.748 3.286 1.00 90.44 89 ALA A O 1
ATOM 695 N N . HIS A 1 90 ? 5.063 9.059 1.514 1.00 93.56 90 HIS A N 1
ATOM 696 C CA . HIS A 1 90 ? 6.115 8.268 0.863 1.00 93.56 90 HIS A CA 1
ATOM 697 C C . HIS A 1 90 ? 5.806 6.784 0.564 1.00 93.56 90 HIS A C 1
ATOM 699 O O . HIS A 1 90 ? 6.662 6.076 0.048 1.00 93.56 90 HIS A O 1
ATOM 705 N N . VAL A 1 91 ? 4.561 6.333 0.729 1.00 95.81 91 VAL A N 1
ATOM 706 C CA . VAL A 1 91 ? 4.117 4.951 0.450 1.00 95.81 91 VAL A CA 1
ATOM 707 C C . VAL A 1 91 ? 3.660 4.707 -1.001 1.00 95.81 91 VAL A C 1
ATOM 709 O O . VAL A 1 91 ? 2.831 3.838 -1.267 1.00 95.81 91 VAL A O 1
ATOM 712 N N . THR A 1 92 ? 4.153 5.472 -1.979 1.00 96.06 92 THR A N 1
ATOM 713 C CA . THR A 1 92 ? 3.647 5.447 -3.373 1.00 96.06 92 THR A CA 1
ATOM 714 C C . THR A 1 92 ? 4.212 4.320 -4.246 1.00 96.06 92 THR A C 1
ATOM 716 O O . THR A 1 92 ? 3.879 4.245 -5.431 1.00 96.06 92 THR A O 1
ATOM 719 N N . GLY A 1 93 ? 5.051 3.441 -3.691 1.00 94.56 93 GLY A N 1
ATOM 720 C CA . GLY A 1 93 ? 5.701 2.355 -4.429 1.00 94.56 93 GLY A CA 1
ATOM 721 C C . GLY A 1 93 ? 6.920 2.793 -5.245 1.00 94.56 93 GL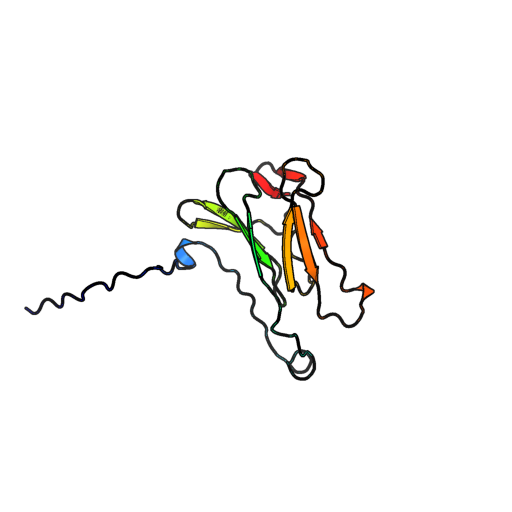Y A C 1
ATOM 722 O O . GLY A 1 93 ? 7.429 2.000 -6.021 1.00 94.56 93 GLY A O 1
ATOM 723 N N . GLU A 1 94 ? 7.372 4.048 -5.119 1.00 92.25 94 GLU A N 1
ATOM 724 C CA . GLU A 1 94 ? 8.609 4.575 -5.736 1.00 92.25 94 GLU A CA 1
ATOM 725 C C . GLU A 1 94 ? 8.730 4.385 -7.266 1.00 92.25 94 GLU A C 1
ATOM 727 O O . GLU A 1 94 ? 9.821 4.399 -7.831 1.00 92.25 94 GLU A O 1
ATOM 732 N N . GLY A 1 95 ? 7.599 4.241 -7.967 1.00 89.62 95 GLY A N 1
ATOM 733 C CA . GLY A 1 95 ? 7.582 3.964 -9.410 1.00 89.62 95 GLY A CA 1
ATOM 734 C C . GLY A 1 95 ? 7.972 2.525 -9.768 1.00 89.62 95 GLY A C 1
ATOM 735 O O . GLY A 1 95 ? 8.272 2.237 -10.927 1.00 89.62 95 GLY A O 1
ATOM 736 N N . GLU A 1 96 ? 7.989 1.629 -8.783 1.00 93.06 96 GLU A N 1
ATOM 737 C CA . GLU A 1 96 ? 8.173 0.199 -8.973 1.00 93.06 96 GLU A CA 1
ATOM 738 C C . GLU A 1 96 ? 6.868 -0.497 -9.356 1.00 93.06 96 GLU A C 1
ATOM 740 O O . GLU A 1 96 ? 5.773 -0.116 -8.938 1.00 93.06 96 GLU A O 1
ATOM 745 N N . TRP A 1 97 ? 7.005 -1.585 -10.110 1.00 93.06 97 TRP A N 1
ATOM 746 C CA . TRP A 1 97 ? 5.887 -2.448 -10.467 1.00 93.06 97 TRP A CA 1
ATOM 747 C C . TRP A 1 97 ? 5.524 -3.335 -9.281 1.00 93.06 97 TRP A C 1
ATOM 749 O O . TRP A 1 97 ? 6.158 -4.370 -9.052 1.00 93.06 97 TRP A O 1
ATOM 759 N N . SER A 1 98 ? 4.528 -2.922 -8.502 1.00 95.56 98 SER A N 1
ATOM 760 C CA . SER A 1 98 ? 4.197 -3.585 -7.244 1.00 95.56 98 SER A CA 1
ATOM 761 C C . SER A 1 98 ? 3.306 -4.808 -7.488 1.00 95.56 98 SER A C 1
ATOM 763 O O . SER A 1 98 ? 2.186 -4.690 -7.983 1.00 95.56 98 SER A O 1
ATOM 765 N N . SER A 1 99 ? 3.778 -6.005 -7.133 1.00 93.62 99 SER A N 1
ATOM 766 C CA . SER A 1 99 ? 3.038 -7.264 -7.323 1.00 93.62 99 SER A CA 1
ATOM 767 C C . SER A 1 99 ? 2.121 -7.632 -6.158 1.00 93.62 99 SER A C 1
ATOM 769 O O . SER A 1 99 ? 1.297 -8.529 -6.289 1.00 93.62 99 SER A O 1
ATOM 771 N N . GLY A 1 100 ? 2.257 -6.952 -5.022 1.00 94.75 100 GLY A N 1
ATOM 772 C CA . GLY A 1 100 ? 1.468 -7.201 -3.823 1.00 94.75 100 GLY A CA 1
ATOM 773 C C . GLY A 1 100 ? 2.105 -6.558 -2.599 1.00 94.75 100 GLY A C 1
ATOM 774 O O . GLY A 1 100 ? 3.238 -6.074 -2.661 1.00 94.75 100 GLY A O 1
ATOM 775 N N . ALA A 1 101 ? 1.373 -6.560 -1.491 1.00 97.25 101 ALA A N 1
ATOM 776 C CA . ALA A 1 101 ? 1.866 -6.070 -0.215 1.00 97.25 101 ALA A CA 1
ATOM 777 C C . ALA A 1 101 ? 1.455 -6.995 0.932 1.00 97.25 101 ALA A C 1
ATOM 779 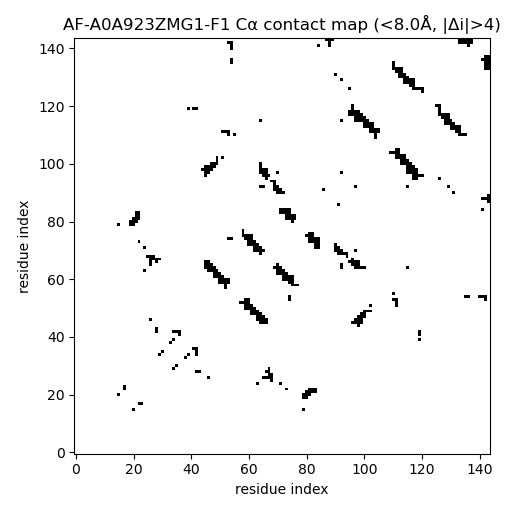O O . ALA A 1 101 ? 0.426 -7.669 0.874 1.00 97.25 101 ALA A O 1
ATOM 780 N N . ALA A 1 102 ? 2.272 -6.995 1.977 1.00 97.50 102 ALA A N 1
ATOM 781 C CA . ALA A 1 102 ? 1.981 -7.584 3.273 1.00 97.50 102 ALA A CA 1
ATOM 782 C C . ALA A 1 102 ? 2.155 -6.510 4.349 1.00 97.50 102 ALA A C 1
ATOM 784 O O . ALA A 1 102 ? 2.885 -5.539 4.149 1.00 97.50 102 ALA A O 1
ATOM 785 N N . VAL A 1 103 ? 1.470 -6.684 5.476 1.00 98.06 103 VAL A N 1
ATOM 786 C CA . VAL A 1 103 ? 1.494 -5.726 6.580 1.00 98.06 103 VAL A CA 1
ATOM 787 C C . VAL A 1 103 ? 1.790 -6.461 7.877 1.00 98.06 103 VAL A C 1
ATOM 789 O O . VAL A 1 103 ? 1.181 -7.499 8.144 1.00 98.06 103 VAL A O 1
ATOM 792 N N . ALA A 1 104 ? 2.731 -5.938 8.654 1.00 97.31 104 ALA A N 1
ATOM 793 C CA . ALA A 1 104 ? 3.109 -6.452 9.964 1.00 97.31 104 ALA A CA 1
ATOM 794 C C . ALA A 1 104 ? 3.839 -5.359 10.747 1.00 97.31 104 ALA A C 1
ATOM 796 O O . ALA A 1 104 ? 4.600 -4.610 10.151 1.00 97.31 104 ALA A O 1
ATOM 797 N N . ASP A 1 105 ? 3.652 -5.308 12.060 1.00 97.88 105 ASP A N 1
ATOM 798 C CA . ASP A 1 105 ? 4.515 -4.552 12.973 1.00 97.88 105 ASP A CA 1
ATOM 799 C C . ASP A 1 105 ? 5.884 -5.255 13.062 1.00 97.88 105 ASP A C 1
ATOM 801 O O . ASP A 1 105 ? 6.033 -6.276 13.744 1.00 97.88 105 ASP A O 1
ATOM 805 N N . ILE A 1 106 ? 6.867 -4.794 12.278 1.00 97.81 106 ILE A N 1
ATOM 806 C CA . ILE A 1 106 ? 8.154 -5.494 12.124 1.00 97.81 106 ILE A CA 1
ATOM 807 C C . ILE A 1 106 ? 9.162 -5.092 13.199 1.00 97.81 106 ILE A C 1
ATOM 809 O O . ILE A 1 106 ? 10.080 -5.858 13.510 1.00 97.81 106 ILE A O 1
ATOM 813 N N . ASN A 1 107 ? 9.017 -3.884 13.741 1.00 97.94 107 ASN A N 1
ATOM 814 C CA . ASN A 1 107 ? 9.905 -3.306 14.745 1.00 97.94 107 ASN A CA 1
ATOM 815 C C . ASN A 1 107 ? 9.317 -3.388 16.173 1.00 97.94 107 ASN A C 1
ATOM 817 O O . ASN A 1 107 ? 10.019 -3.048 17.128 1.00 97.94 107 ASN A O 1
ATOM 821 N N . ASN A 1 108 ? 8.099 -3.920 16.318 1.00 97.62 108 ASN A N 1
ATOM 822 C CA . ASN A 1 108 ? 7.364 -4.114 17.564 1.00 97.62 108 ASN A CA 1
ATOM 823 C C . ASN A 1 108 ? 7.085 -2.788 18.300 1.00 97.62 108 ASN A C 1
ATOM 825 O O . ASN A 1 108 ? 7.271 -2.696 19.520 1.00 97.62 108 ASN A O 1
ATOM 829 N N . ASP A 1 109 ? 6.672 -1.753 17.565 1.00 97.69 109 ASP A N 1
ATOM 830 C CA . ASP A 1 109 ? 6.276 -0.452 18.123 1.00 97.69 109 ASP A CA 1
ATOM 831 C C . ASP A 1 109 ? 4.750 -0.261 18.241 1.00 97.69 109 ASP A C 1
ATOM 833 O O . ASP A 1 109 ? 4.287 0.733 18.811 1.00 97.69 109 ASP A O 1
ATOM 837 N N . GLY A 1 110 ? 3.966 -1.250 17.803 1.00 96.12 110 GLY A N 1
ATOM 838 C CA . GLY A 1 110 ? 2.506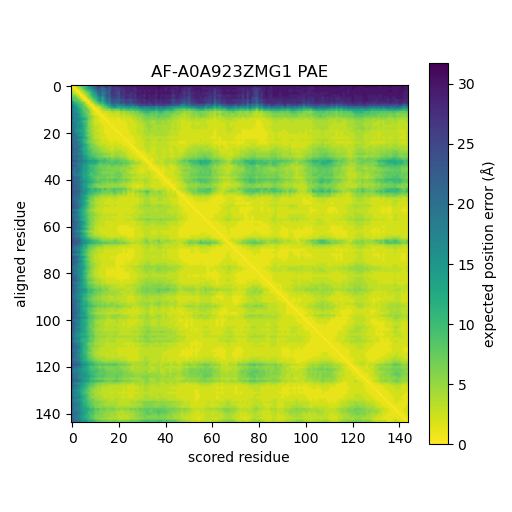 -1.222 17.805 1.00 96.12 110 GLY A CA 1
ATOM 839 C C . GLY A 1 110 ? 1.896 -0.494 16.606 1.00 96.12 110 GLY A C 1
ATOM 840 O O . GLY A 1 110 ? 0.680 -0.278 16.591 1.00 96.12 110 GLY A O 1
ATOM 841 N N . LEU A 1 111 ? 2.705 -0.104 15.621 1.00 97.56 111 LEU A N 1
ATOM 842 C CA . LEU A 1 111 ? 2.278 0.472 14.356 1.00 97.56 111 LEU A CA 1
ATOM 843 C C . LEU A 1 111 ? 2.491 -0.538 13.227 1.00 97.56 111 LEU A C 1
ATOM 845 O O . LEU A 1 111 ? 3.431 -1.323 13.202 1.00 97.56 111 LEU A O 1
ATOM 849 N N . GLN A 1 112 ? 1.568 -0.540 12.274 1.00 97.38 112 GLN A N 1
ATOM 850 C CA . GLN A 1 112 ? 1.580 -1.517 11.194 1.00 97.38 112 GLN A CA 1
ATOM 851 C C . GLN A 1 112 ? 2.454 -1.024 10.032 1.00 97.38 112 GLN A C 1
ATOM 853 O O . GLN A 1 112 ? 2.136 -0.002 9.418 1.00 97.38 112 GLN A O 1
ATOM 858 N N . ASP A 1 113 ? 3.508 -1.777 9.702 1.00 97.94 113 ASP A N 1
ATOM 859 C CA . ASP A 1 113 ? 4.444 -1.480 8.610 1.00 97.94 113 ASP A CA 1
ATOM 860 C C . ASP A 1 113 ? 4.049 -2.176 7.307 1.00 97.94 113 ASP A C 1
ATOM 862 O O . ASP A 1 113 ? 3.420 -3.236 7.311 1.00 97.94 113 ASP A O 1
ATOM 866 N N . ILE A 1 114 ? 4.461 -1.622 6.164 1.00 98.19 114 ILE A N 1
ATOM 867 C CA . ILE A 1 114 ? 4.095 -2.142 4.840 1.00 98.19 114 ILE A CA 1
ATOM 868 C C . ILE A 1 114 ? 5.324 -2.715 4.137 1.00 98.19 114 ILE A C 1
ATOM 870 O O . ILE A 1 114 ? 6.297 -2.008 3.884 1.00 98.19 114 ILE A O 1
ATOM 874 N N . TYR A 1 115 ? 5.241 -3.977 3.719 1.00 97.94 115 TYR A N 1
ATOM 875 C CA . TYR A 1 115 ? 6.213 -4.611 2.834 1.00 97.94 115 TYR A CA 1
ATOM 876 C C . TYR A 1 115 ? 5.624 -4.788 1.436 1.00 97.94 115 TYR A C 1
ATOM 878 O O . TYR A 1 115 ? 4.617 -5.477 1.272 1.00 97.94 115 TYR A O 1
ATOM 886 N N . VAL A 1 116 ? 6.254 -4.201 0.419 1.00 97.62 116 VAL A N 1
ATOM 887 C CA . VAL A 1 116 ? 5.795 -4.240 -0.976 1.00 97.62 116 VAL A CA 1
ATOM 888 C C . VAL A 1 116 ? 6.751 -5.057 -1.831 1.00 97.62 116 VAL A C 1
ATOM 890 O O . VAL A 1 116 ? 7.946 -4.769 -1.910 1.00 97.62 116 VAL A O 1
ATOM 893 N N . CYS A 1 117 ? 6.203 -6.052 -2.524 1.00 95.38 117 CYS A N 1
ATOM 894 C CA . CYS A 1 117 ? 6.944 -6.843 -3.496 1.00 95.38 117 CYS A CA 1
ATOM 895 C C . CYS A 1 117 ? 7.001 -6.118 -4.844 1.00 95.38 117 CYS A C 1
ATOM 897 O O . CYS A 1 117 ? 5.966 -5.673 -5.342 1.00 95.38 117 CYS A O 1
ATOM 899 N N . THR A 1 118 ? 8.183 -6.038 -5.456 1.00 94.50 118 THR A N 1
ATOM 900 C CA . THR A 1 118 ? 8.385 -5.366 -6.749 1.00 94.50 118 THR A CA 1
ATOM 901 C C . THR A 1 118 ? 8.865 -6.347 -7.819 1.00 94.50 118 THR A C 1
ATOM 903 O O . THR A 1 118 ? 9.538 -7.340 -7.535 1.00 94.50 118 THR A O 1
ATOM 906 N N . THR A 1 119 ? 8.474 -6.122 -9.075 1.00 91.81 119 THR A N 1
ATOM 907 C CA . THR A 1 119 ? 8.776 -7.041 -10.184 1.00 91.81 119 THR A CA 1
ATOM 908 C C . THR A 1 119 ? 9.014 -6.300 -11.510 1.00 91.81 119 THR A C 1
ATOM 910 O O . THR A 1 119 ? 9.352 -5.121 -11.514 1.00 91.81 119 THR A O 1
ATOM 913 N N . ILE A 1 120 ? 8.907 -7.010 -12.635 1.00 88.69 120 ILE A N 1
ATOM 914 C CA . ILE A 1 120 ? 8.950 -6.577 -14.042 1.00 88.69 120 ILE A CA 1
ATOM 915 C C . ILE A 1 120 ? 10.286 -6.041 -14.571 1.00 88.69 120 ILE A C 1
ATOM 917 O O . ILE A 1 120 ? 10.624 -6.306 -15.723 1.00 88.69 120 ILE A O 1
ATOM 921 N N . LYS A 1 121 ? 11.082 -5.317 -13.774 1.00 88.38 121 LYS A N 1
ATOM 922 C CA . LYS A 1 121 ? 12.332 -4.712 -14.268 1.00 88.38 121 LYS A CA 1
ATOM 923 C C . LYS A 1 121 ? 13.340 -5.782 -14.669 1.00 88.38 121 LYS A C 1
ATOM 925 O O . LYS A 1 121 ? 13.566 -6.724 -13.917 1.00 88.38 121 LYS A O 1
ATOM 930 N N . ALA A 1 122 ? 14.000 -5.620 -15.815 1.00 86.81 122 ALA A N 1
ATOM 931 C CA . ALA A 1 122 ? 14.948 -6.610 -16.333 1.00 86.81 122 ALA A CA 1
ATOM 932 C C . ALA A 1 122 ? 16.133 -6.861 -15.379 1.00 86.81 122 ALA A C 1
ATOM 934 O O . ALA A 1 122 ? 16.526 -8.008 -15.161 1.00 86.81 122 ALA A O 1
ATOM 935 N N . ASN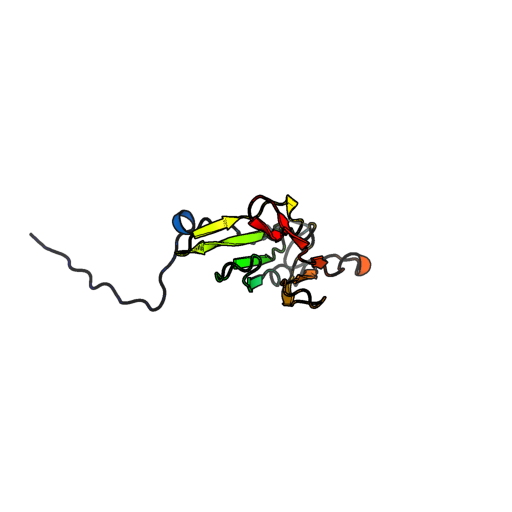 A 1 123 ? 16.673 -5.800 -14.769 1.00 90.12 123 ASN A N 1
ATOM 936 C CA . ASN A 1 123 ? 17.782 -5.901 -13.823 1.00 90.12 123 ASN A CA 1
ATOM 937 C C . ASN A 1 123 ? 17.283 -6.338 -12.428 1.00 90.12 123 ASN A C 1
ATOM 939 O O . ASN A 1 123 ? 16.553 -5.580 -11.785 1.00 90.12 123 ASN A O 1
ATOM 943 N N . PRO A 1 124 ? 17.730 -7.492 -11.891 1.00 87.56 124 PRO A N 1
ATOM 944 C CA . PRO A 1 124 ? 17.340 -7.952 -10.558 1.00 87.56 124 PRO A CA 1
ATOM 945 C C . PRO A 1 124 ? 17.681 -6.970 -9.433 1.00 87.56 124 PRO A C 1
ATOM 947 O O . PRO A 1 124 ? 16.948 -6.885 -8.456 1.00 87.56 124 PRO A O 1
ATOM 950 N N . GLN A 1 125 ? 18.760 -6.192 -9.573 1.00 90.50 125 GLN A N 1
ATOM 951 C CA . GLN A 1 125 ? 19.163 -5.201 -8.568 1.00 90.50 125 GLN A CA 1
ATOM 952 C C . GLN A 1 125 ? 18.199 -4.012 -8.477 1.00 90.50 125 GLN A C 1
ATOM 954 O O . GLN A 1 125 ? 18.252 -3.264 -7.504 1.00 90.50 125 GLN A O 1
ATOM 959 N N . GLN A 1 126 ? 17.333 -3.844 -9.480 1.00 88.62 126 GLN A N 1
ATOM 960 C CA . GLN A 1 126 ? 16.280 -2.831 -9.510 1.00 88.62 126 GLN A CA 1
ATOM 961 C C . GLN A 1 126 ? 14.921 -3.379 -9.049 1.00 88.62 126 GLN A C 1
ATOM 963 O O . GLN A 1 126 ? 13.994 -2.599 -8.915 1.00 88.62 126 GLN A O 1
ATOM 968 N N . ARG A 1 127 ? 14.791 -4.687 -8.782 1.00 89.50 127 ARG A N 1
ATOM 969 C CA . ARG A 1 127 ? 13.570 -5.321 -8.245 1.00 89.50 127 ARG A CA 1
ATOM 970 C C . ARG A 1 127 ? 13.667 -5.514 -6.732 1.00 89.50 127 ARG A C 1
ATOM 972 O O . ARG A 1 127 ? 13.431 -6.602 -6.209 1.00 89.50 127 ARG A O 1
ATOM 979 N N . LYS A 1 128 ? 14.158 -4.493 -6.030 1.00 94.56 128 LYS A N 1
ATOM 980 C CA . LYS A 1 128 ? 14.228 -4.540 -4.570 1.00 94.56 128 LYS A CA 1
ATOM 981 C C . LYS A 1 128 ? 12.834 -4.282 -4.026 1.00 94.56 128 LYS A C 1
ATOM 983 O O . LYS A 1 128 ? 12.175 -3.327 -4.432 1.00 94.56 128 LYS A O 1
ATOM 988 N N . ASN A 1 129 ? 12.408 -5.141 -3.115 1.00 96.38 129 ASN A N 1
ATOM 989 C CA . ASN A 1 129 ? 11.179 -4.922 -2.374 1.00 96.38 129 ASN A CA 1
ATOM 990 C C . ASN A 1 129 ? 11.326 -3.686 -1.485 1.00 96.38 129 ASN A C 1
ATOM 992 O O . ASN A 1 129 ? 12.435 -3.343 -1.061 1.00 96.38 129 ASN A O 1
ATOM 996 N N . LEU A 1 130 ? 10.203 -3.036 -1.215 1.00 96.88 130 LEU A N 1
ATOM 997 C CA . LEU A 1 130 ? 10.142 -1.818 -0.420 1.00 96.88 130 LEU A CA 1
ATOM 998 C C . LEU A 1 130 ? 9.606 -2.166 0.966 1.00 96.88 130 LEU A C 1
ATOM 1000 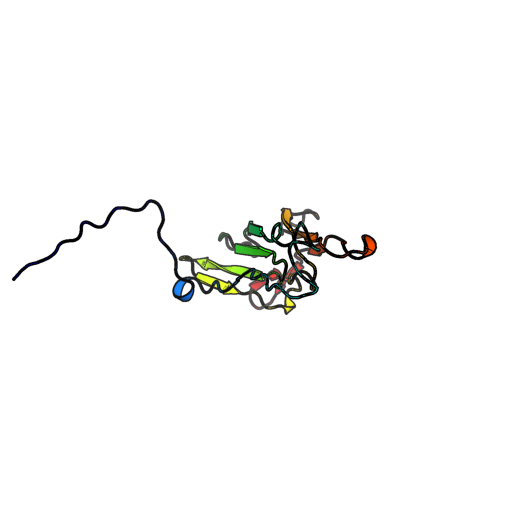O O . LEU A 1 130 ? 8.705 -2.994 1.097 1.00 96.88 130 LEU A O 1
ATOM 1004 N N . LEU A 1 131 ? 10.172 -1.542 1.993 1.00 97.50 131 LEU A N 1
ATOM 1005 C CA . LEU A 1 131 ? 9.695 -1.628 3.368 1.00 97.50 131 LEU A CA 1
ATOM 1006 C C . LEU A 1 131 ? 9.446 -0.207 3.862 1.00 97.50 131 LEU A C 1
ATOM 1008 O O . LEU A 1 131 ? 10.375 0.597 3.916 1.00 97.50 131 LEU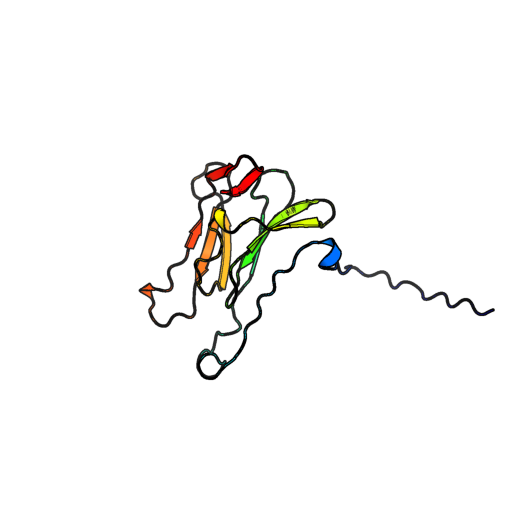 A O 1
ATOM 1012 N N . TYR A 1 132 ? 8.200 0.078 4.214 1.00 97.50 132 TYR A N 1
ATOM 1013 C CA . TYR A 1 132 ? 7.774 1.343 4.789 1.00 97.50 132 TYR A CA 1
ATOM 1014 C C . TYR A 1 132 ? 7.512 1.138 6.274 1.00 97.50 132 TYR A C 1
ATOM 1016 O O . TYR A 1 132 ? 6.617 0.370 6.623 1.00 97.50 132 TYR A O 1
ATOM 1024 N N . ILE A 1 133 ? 8.298 1.812 7.117 1.00 97.81 133 ILE A N 1
ATOM 1025 C CA . ILE A 1 133 ? 8.123 1.782 8.571 1.00 97.81 133 ILE A CA 1
ATOM 1026 C C . ILE A 1 133 ? 7.225 2.943 8.979 1.00 97.81 133 ILE A C 1
ATOM 1028 O O . ILE A 1 133 ? 7.592 4.096 8.744 1.00 97.81 133 ILE A O 1
ATOM 1032 N N . ASN A 1 134 ? 6.095 2.647 9.605 1.00 97.00 134 ASN A N 1
ATOM 1033 C CA . ASN A 1 134 ? 5.149 3.651 10.074 1.00 97.00 134 ASN A CA 1
ATOM 1034 C C . ASN A 1 134 ? 5.757 4.430 11.253 1.00 97.00 134 ASN A C 1
ATOM 1036 O O . ASN A 1 134 ? 6.092 3.853 12.279 1.00 97.00 134 ASN A O 1
ATOM 1040 N N . GLN A 1 135 ? 5.932 5.745 11.112 1.00 96.56 135 GLN A N 1
ATOM 1041 C CA . GLN A 1 135 ? 6.508 6.626 12.139 1.00 96.56 135 GLN A CA 1
ATOM 1042 C C . GLN A 1 135 ? 5.438 7.287 13.024 1.00 96.56 135 GLN A C 1
ATOM 1044 O O . GLN A 1 135 ? 5.731 8.211 13.791 1.00 96.56 135 GLN A O 1
ATOM 1049 N N . GLY A 1 136 ? 4.187 6.840 12.921 1.00 95.50 136 GLY A N 1
ATOM 1050 C CA . GLY A 1 136 ? 3.048 7.384 13.641 1.00 95.50 136 GLY A CA 1
ATOM 1051 C C . GLY A 1 136 ? 2.316 8.446 12.831 1.00 95.50 136 GLY A C 1
ATOM 1052 O O . GLY A 1 136 ? 2.281 8.416 11.605 1.00 95.50 136 GLY A O 1
ATOM 1053 N N . LEU A 1 137 ? 1.670 9.381 13.527 1.00 95.88 137 LEU A N 1
ATOM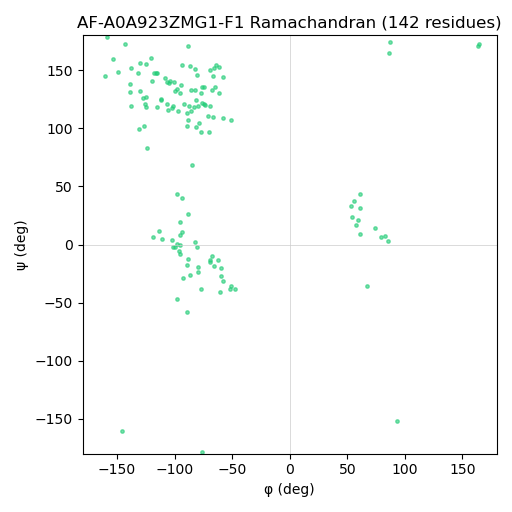 1054 C CA . LEU A 1 137 ? 0.780 10.355 12.903 1.00 95.88 137 LEU A CA 1
ATOM 1055 C C . LEU A 1 137 ? 1.393 11.750 12.860 1.00 95.88 137 LEU A C 1
ATOM 1057 O O . LEU A 1 137 ? 1.949 12.241 13.843 1.00 95.88 137 LEU A O 1
ATOM 1061 N N . ASN A 1 138 ? 1.188 12.438 11.742 1.00 93.00 138 ASN A N 1
ATOM 1062 C CA . ASN A 1 138 ? 1.437 13.870 11.655 1.00 93.00 138 ASN A CA 1
ATOM 1063 C C . ASN A 1 138 ? 0.319 14.692 12.338 1.00 93.00 138 ASN A C 1
ATOM 1065 O O . ASN A 1 138 ? -0.665 14.163 12.863 1.00 93.00 138 ASN A O 1
ATOM 1069 N N . SER A 1 139 ? 0.436 16.023 12.292 1.00 92.69 139 SER A N 1
ATOM 1070 C CA . SER A 1 139 ? -0.545 16.956 12.874 1.00 92.69 139 SER A CA 1
ATOM 1071 C C . SER A 1 139 ? -1.965 16.836 12.303 1.00 92.69 139 SER A C 1
ATOM 1073 O O . SER A 1 139 ? -2.919 17.278 12.940 1.00 92.69 139 SER A O 1
ATOM 1075 N N . GLU A 1 140 ? -2.118 16.250 11.116 1.00 90.50 140 GLU A N 1
ATOM 1076 C CA . GLU A 1 140 ? -3.398 16.033 10.431 1.00 90.50 140 GLU A CA 1
ATOM 1077 C C . GLU A 1 140 ? -3.967 14.628 10.686 1.00 90.50 140 GLU A C 1
ATOM 1079 O O . GLU A 1 140 ? -4.969 14.246 10.083 1.00 90.50 140 GLU A O 1
ATOM 1084 N N . LYS A 1 141 ? -3.353 13.863 11.602 1.00 91.06 141 LYS A N 1
ATOM 1085 C CA . LYS A 1 141 ? -3.702 12.469 11.914 1.00 91.06 141 LYS A CA 1
ATOM 1086 C C . LYS A 1 141 ? -3.554 11.520 10.720 1.00 91.06 141 LYS A C 1
ATOM 1088 O O . LYS A 1 141 ? -4.300 10.548 10.606 1.00 91.06 141 LYS A O 1
ATOM 1093 N N . MET A 1 142 ? -2.605 11.809 9.833 1.00 92.69 142 MET A N 1
ATOM 1094 C CA . MET A 1 142 ? -2.232 10.927 8.728 1.00 92.69 142 MET A CA 1
ATOM 1095 C C . MET A 1 142 ? -0.946 10.167 9.081 1.00 92.69 142 MET A C 1
ATOM 1097 O O . MET A 1 142 ? -0.045 10.798 9.646 1.00 92.69 142 MET A O 1
ATOM 1101 N N . PRO A 1 143 ? -0.840 8.869 8.739 1.00 93.94 143 PRO A N 1
ATOM 1102 C CA . PRO A 1 143 ? 0.401 8.109 8.873 1.00 93.94 143 PRO A CA 1
ATOM 1103 C C . PRO A 1 143 ? 1.553 8.744 8.085 1.00 93.94 143 PRO A C 1
ATOM 1105 O O . PRO A 1 143 ? 1.324 9.290 6.997 1.00 93.94 143 PRO A O 1
ATOM 1108 N N . VAL A 1 144 ? 2.767 8.670 8.633 1.00 91.56 144 VAL A N 1
ATOM 1109 C CA . VAL A 1 144 ? 4.016 9.165 8.022 1.00 91.56 144 VAL A CA 1
ATOM 1110 C C . VAL A 1 144 ? 5.143 8.152 8.079 1.00 91.56 144 VAL A C 1
ATOM 1112 O O . VAL A 1 144 ? 5.122 7.293 8.985 1.00 91.56 144 VAL A O 1
#